Protein AF-A0A831UMR7-F1 (afdb_monomer)

Radius of gyration: 19.13 Å; Cα contacts (8 Å, |Δi|>4): 68; chains: 1; bounding box: 49×46×49 Å

pLDDT: mean 81.13, std 10.61, range [42.59, 93.62]

Secondary structure (DSSP, 8-state):
--HHHHHHHHHHHHHHHHHHHS-HHHHHHHHHHHHHHGGGGHHHHHHHHHHHHHHHHHHHHHHHHTTT--GGGGS-HHHHHHHHHHHHHHHHHHHHHHHHHHHHHHHHHH---TTHHHHHHHHHHHHHHHH-TTHHHHHHHHHHHHHHHHHHHHHHHHHHH---GGG-

Mean predicted aligned error: 8.38 Å

Solvent-accessible surface area (backbone atoms only — not comparable to full-atom values): 9414 Å² total; per-residue (Å²): 136,67,73,66,63,61,51,60,67,59,44,46,65,55,49,45,58,49,46,67,64,66,30,53,21,54,51,50,51,52,52,50,49,37,72,78,49,47,62,78,50,51,66,56,52,55,51,49,50,50,53,48,53,53,53,54,52,52,52,50,52,51,46,63,75,43,72,77,52,66,74,54,78,84,41,62,68,74,60,32,50,53,52,52,50,50,51,49,54,52,52,50,51,53,51,50,40,30,33,51,26,48,12,54,59,49,23,73,75,68,75,48,72,46,77,54,48,39,54,53,53,52,50,52,51,51,51,49,65,75,66,44,91,56,51,67,67,53,48,43,55,50,42,53,51,53,50,51,53,50,52,53,52,53,52,52,49,48,68,72,71,54,82,76,69,94,66,114

Structure (mmCIF, N/CA/C/O backbone):
data_AF-A0A831UMR7-F1
#
_entry.id   AF-A0A831UMR7-F1
#
loop_
_atom_site.group_PDB
_atom_site.id
_atom_site.type_symbol
_atom_site.label_atom_id
_atom_site.label_alt_id
_atom_site.label_comp_id
_atom_site.label_asym_id
_atom_site.label_entity_id
_atom_site.label_seq_id
_atom_site.pdbx_PDB_ins_code
_atom_site.Cartn_x
_atom_site.Cartn_y
_atom_site.Cartn_z
_atom_site.occupancy
_atom_site.B_iso_or_equiv
_atom_site.auth_seq_id
_atom_site.auth_comp_id
_atom_site.auth_asym_id
_atom_site.auth_atom_id
_atom_site.pdbx_PDB_model_num
ATOM 1 N N . MET A 1 1 ? -8.202 -34.031 -15.814 1.00 42.59 1 MET A N 1
ATOM 2 C CA . MET A 1 1 ? -7.574 -33.402 -14.624 1.00 42.59 1 MET A CA 1
ATOM 3 C C . MET A 1 1 ? -7.795 -31.890 -14.685 1.00 42.59 1 MET A C 1
ATOM 5 O O . MET A 1 1 ? -7.944 -31.349 -15.771 1.00 42.59 1 MET A O 1
ATOM 9 N N . SER A 1 2 ? -7.997 -31.256 -13.532 1.00 45.84 2 SER A N 1
ATOM 10 C CA . SER A 1 2 ? -9.002 -30.211 -13.265 1.00 45.84 2 SER A CA 1
ATOM 11 C C . SER A 1 2 ? -8.757 -28.807 -13.856 1.00 45.84 2 SER A C 1
ATOM 13 O O . SER A 1 2 ? -7.795 -28.118 -13.521 1.00 45.84 2 SER A O 1
ATOM 15 N N . ARG A 1 3 ? -9.742 -28.298 -14.620 1.00 46.88 3 ARG A N 1
ATOM 16 C CA . ARG A 1 3 ? -9.846 -26.876 -15.024 1.00 46.88 3 ARG A CA 1
ATOM 17 C C . ARG A 1 3 ? -9.814 -25.909 -13.823 1.00 46.88 3 ARG A C 1
ATOM 19 O O . ARG A 1 3 ? -9.286 -24.808 -13.958 1.00 46.88 3 ARG A O 1
ATOM 26 N N . GLY A 1 4 ? -10.281 -26.327 -12.642 1.00 45.09 4 GLY A N 1
ATOM 27 C CA . GLY A 1 4 ? -10.281 -25.511 -11.416 1.00 45.09 4 GLY A CA 1
ATOM 28 C C . GLY A 1 4 ? -8.886 -25.146 -10.886 1.00 45.09 4 GLY A C 1
ATOM 29 O O . GLY A 1 4 ? -8.683 -24.025 -10.426 1.00 45.09 4 GLY A O 1
ATOM 30 N N . ALA A 1 5 ? -7.890 -26.027 -11.047 1.00 50.62 5 ALA A N 1
ATOM 31 C CA . ALA A 1 5 ? -6.511 -25.738 -10.638 1.00 50.62 5 ALA A CA 1
ATOM 32 C C . ALA A 1 5 ? -5.868 -24.629 -11.494 1.00 50.62 5 ALA A C 1
ATOM 34 O O . ALA A 1 5 ? -4.994 -23.900 -11.025 1.00 50.62 5 ALA A O 1
ATOM 35 N N . SER A 1 6 ? -6.328 -24.463 -12.740 1.00 55.28 6 SER A N 1
ATOM 36 C CA . SER A 1 6 ? -5.824 -23.432 -13.652 1.00 55.28 6 SER A CA 1
ATOM 37 C C . SER A 1 6 ? -6.327 -22.025 -13.317 1.00 55.28 6 SER A C 1
ATOM 39 O O . SER A 1 6 ? -5.615 -21.058 -13.574 1.00 55.28 6 SER A O 1
ATOM 41 N N . ILE A 1 7 ? -7.516 -21.907 -12.714 1.00 60.19 7 ILE A N 1
ATOM 42 C CA . ILE A 1 7 ? -8.115 -20.624 -12.319 1.00 60.19 7 ILE A CA 1
ATOM 43 C C . ILE A 1 7 ? -7.485 -20.142 -11.011 1.00 60.19 7 ILE A C 1
ATOM 45 O O . ILE A 1 7 ? -7.010 -19.013 -10.952 1.00 60.19 7 ILE A O 1
ATOM 49 N N . ALA A 1 8 ? -7.366 -21.018 -10.007 1.00 56.34 8 ALA A N 1
ATOM 50 C CA . ALA A 1 8 ? -6.714 -20.689 -8.735 1.00 56.34 8 ALA A CA 1
ATOM 51 C C . ALA A 1 8 ? -5.274 -20.174 -8.932 1.00 56.34 8 ALA A C 1
ATOM 53 O O . ALA A 1 8 ? -4.877 -19.184 -8.326 1.00 56.34 8 ALA A O 1
ATOM 54 N N . ARG A 1 9 ? -4.518 -20.772 -9.865 1.00 59.06 9 ARG A N 1
ATOM 55 C CA . ARG A 1 9 ? -3.150 -20.339 -10.198 1.00 59.06 9 ARG A CA 1
ATOM 56 C C . ARG A 1 9 ? -3.078 -18.999 -10.944 1.00 59.06 9 ARG A C 1
ATOM 58 O O . ARG A 1 9 ? -2.029 -18.367 -10.947 1.00 59.06 9 ARG A O 1
ATOM 65 N N . ARG A 1 10 ? -4.169 -18.577 -11.594 1.00 64.94 10 ARG A N 1
ATOM 66 C CA . ARG A 1 10 ? -4.293 -17.280 -12.289 1.00 64.94 10 ARG A CA 1
ATOM 67 C C . ARG A 1 10 ? -4.779 -16.164 -11.362 1.00 64.94 10 ARG A C 1
ATOM 69 O O . ARG A 1 10 ? -4.515 -15.003 -11.649 1.00 64.94 10 ARG A O 1
ATOM 76 N N . ILE A 1 11 ? -5.455 -16.508 -10.263 1.00 66.50 11 ILE A N 1
ATOM 77 C CA . ILE A 1 11 ? -5.930 -15.546 -9.257 1.00 66.50 11 ILE A CA 1
ATOM 78 C C . ILE A 1 11 ? -4.771 -15.016 -8.404 1.00 66.50 11 ILE A C 1
ATOM 80 O O . ILE A 1 11 ? -4.793 -13.845 -8.041 1.00 66.50 11 ILE A O 1
ATOM 84 N N . GLY A 1 12 ? -3.743 -15.832 -8.143 1.00 65.19 12 GLY A N 1
ATOM 85 C CA . GLY A 1 12 ? -2.582 -15.475 -7.317 1.00 65.19 12 GLY A CA 1
ATOM 86 C C . GLY A 1 12 ? -1.980 -14.092 -7.602 1.00 65.19 12 GLY A C 1
ATOM 87 O O . GLY A 1 12 ? -1.984 -13.236 -6.716 1.00 65.19 12 GLY A O 1
ATOM 88 N N . PRO A 1 13 ? -1.538 -13.810 -8.843 1.00 68.12 13 PRO A N 1
ATOM 89 C CA . PRO A 1 13 ? -0.996 -12.501 -9.210 1.00 68.12 13 PRO A CA 1
ATOM 90 C C . PRO A 1 13 ? -2.004 -11.360 -9.024 1.00 68.12 13 PRO A C 1
ATOM 92 O O . PRO A 1 13 ? -1.638 -10.298 -8.531 1.00 68.12 13 PRO A O 1
ATOM 95 N N . GLY A 1 14 ? -3.276 -11.592 -9.370 1.00 70.06 14 GLY A N 1
ATOM 96 C CA . GLY A 1 14 ? -4.349 -10.607 -9.220 1.00 70.06 14 GLY A CA 1
ATOM 97 C C . GLY A 1 14 ? -4.621 -10.259 -7.756 1.00 70.06 14 GLY A C 1
ATOM 98 O O . GLY A 1 14 ? -4.797 -9.093 -7.406 1.00 70.06 14 GLY A O 1
ATOM 99 N N . LEU A 1 15 ? -4.581 -11.258 -6.879 1.00 67.06 15 LEU A N 1
ATOM 100 C CA . LEU A 1 15 ? -4.773 -11.056 -5.453 1.00 67.06 15 LEU A CA 1
ATOM 101 C C . LEU A 1 15 ? -3.593 -10.316 -4.814 1.00 67.06 15 LEU A C 1
ATOM 103 O O . LEU A 1 15 ? -3.820 -9.426 -4.004 1.00 67.06 15 LEU A O 1
ATOM 107 N N . ILE A 1 16 ? -2.356 -10.619 -5.224 1.00 68.94 16 ILE A N 1
ATOM 108 C CA . ILE A 1 16 ? -1.167 -9.862 -4.798 1.00 68.94 16 ILE A CA 1
ATOM 109 C C . ILE A 1 16 ? -1.278 -8.394 -5.244 1.00 68.94 16 ILE A C 1
ATOM 111 O O . ILE A 1 16 ? -0.969 -7.481 -4.480 1.00 68.94 16 ILE A O 1
ATOM 115 N N . THR A 1 17 ? -1.756 -8.138 -6.467 1.00 70.31 17 THR A N 1
ATOM 116 C CA . THR A 1 17 ? -1.977 -6.759 -6.933 1.00 70.31 17 THR A CA 1
ATOM 117 C C . THR A 1 17 ? -3.130 -6.059 -6.216 1.00 70.31 17 THR A C 1
ATOM 119 O O . THR A 1 17 ? -3.087 -4.846 -6.049 1.00 70.31 17 THR A O 1
ATOM 122 N N . ALA A 1 18 ? -4.149 -6.787 -5.759 1.00 70.25 18 ALA A N 1
ATOM 123 C CA . ALA A 1 18 ? -5.225 -6.205 -4.963 1.00 70.25 18 ALA A CA 1
ATOM 124 C C . ALA A 1 18 ? -4.754 -5.890 -3.533 1.00 70.25 18 ALA A C 1
ATOM 126 O O . ALA A 1 18 ? -5.020 -4.807 -3.012 1.00 70.25 18 ALA A O 1
ATOM 127 N N . SER A 1 19 ? -4.001 -6.805 -2.916 1.00 68.62 19 SER A N 1
ATOM 128 C CA . SER A 1 19 ? -3.504 -6.655 -1.548 1.00 68.62 19 SER A CA 1
ATOM 129 C C . SER A 1 19 ? -2.497 -5.518 -1.413 1.00 68.62 19 SER A C 1
ATOM 131 O O . SER A 1 19 ? -2.496 -4.836 -0.395 1.00 68.62 19 SER A O 1
ATOM 133 N N . VAL A 1 20 ? -1.656 -5.280 -2.429 1.00 70.38 20 VAL A N 1
ATOM 134 C CA . VAL A 1 20 ? -0.662 -4.197 -2.367 1.00 70.38 20 VAL A CA 1
ATOM 135 C C . VAL A 1 20 ? -1.312 -2.812 -2.347 1.00 70.38 20 VAL A C 1
ATOM 137 O O . VAL A 1 20 ? -0.742 -1.885 -1.783 1.00 70.38 20 VAL A O 1
ATOM 140 N N . VAL A 1 21 ? -2.502 -2.661 -2.934 1.00 70.88 21 VAL A N 1
ATOM 141 C CA . VAL A 1 21 ? -3.193 -1.364 -3.006 1.00 70.88 21 VAL A CA 1
ATOM 142 C C . VAL A 1 21 ? -4.102 -1.122 -1.801 1.00 70.88 21 VAL A C 1
ATOM 144 O O . VAL A 1 21 ? -4.255 0.019 -1.356 1.00 70.88 21 VAL A O 1
ATOM 147 N N . LEU A 1 22 ? -4.627 -2.192 -1.202 1.00 73.75 22 LEU A N 1
ATOM 148 C CA . LEU A 1 22 ? -5.343 -2.161 0.076 1.00 73.75 22 LEU A CA 1
ATOM 149 C C . LEU A 1 22 ? -4.360 -2.104 1.259 1.00 73.75 22 LEU A C 1
ATOM 151 O O . LEU A 1 22 ? -4.381 -2.940 2.159 1.00 73.75 22 LEU A O 1
ATOM 155 N N . GLY A 1 23 ? -3.466 -1.116 1.236 1.00 77.31 23 GLY A N 1
ATOM 156 C CA . GLY A 1 23 ? -2.512 -0.873 2.309 1.00 77.31 23 GLY A CA 1
ATOM 157 C C . GLY A 1 23 ? -3.169 -0.272 3.561 1.00 77.31 23 GLY A C 1
ATOM 158 O O . GLY A 1 23 ? -4.238 0.342 3.477 1.00 77.31 23 GLY A O 1
ATOM 159 N N . PRO A 1 24 ? -2.516 -0.380 4.733 1.00 79.75 24 PRO A N 1
ATOM 160 C CA . PRO A 1 24 ? -3.014 0.196 5.982 1.00 79.75 24 PRO A CA 1
ATOM 161 C C . PRO A 1 24 ? -3.234 1.711 5.886 1.00 79.75 24 PRO A C 1
ATOM 163 O O . PRO A 1 24 ? -4.184 2.221 6.474 1.00 79.75 24 PRO A O 1
ATOM 166 N N . GLY A 1 25 ? -2.419 2.429 5.101 1.00 82.25 25 GLY A N 1
ATOM 167 C CA . GLY A 1 25 ? -2.616 3.861 4.855 1.00 82.25 25 GLY A CA 1
ATOM 168 C C . GLY A 1 25 ? -3.942 4.148 4.145 1.00 82.25 25 GLY A C 1
ATOM 169 O O . GLY A 1 25 ? -4.747 4.940 4.635 1.00 82.25 25 GLY A O 1
ATOM 170 N N . SER A 1 26 ? -4.211 3.440 3.043 1.00 84.81 26 SER A N 1
ATOM 171 C CA . SER A 1 26 ? -5.464 3.551 2.281 1.00 84.81 26 SER A CA 1
ATOM 172 C C . SER A 1 26 ? -6.688 3.264 3.151 1.00 84.81 26 SER A C 1
ATOM 174 O O . SER A 1 26 ? -7.694 3.963 3.059 1.00 84.81 26 SER A O 1
ATOM 176 N N . ILE A 1 27 ? -6.591 2.261 4.026 1.00 85.38 27 ILE A N 1
ATOM 177 C CA . ILE A 1 27 ? -7.673 1.863 4.930 1.00 85.38 27 ILE A CA 1
ATOM 178 C C . ILE A 1 27 ? -7.947 2.937 5.983 1.00 85.38 27 ILE A C 1
ATOM 180 O O . ILE A 1 27 ? -9.108 3.273 6.218 1.00 85.38 27 ILE A O 1
ATOM 184 N N . VAL A 1 28 ? -6.906 3.500 6.601 1.00 84.38 28 VAL A N 1
ATOM 185 C CA . VAL A 1 28 ? -7.057 4.590 7.576 1.00 84.38 28 VAL A CA 1
ATOM 186 C C . VAL A 1 28 ? -7.683 5.817 6.915 1.00 84.38 28 VAL A C 1
ATOM 188 O O . VAL A 1 28 ? -8.636 6.379 7.453 1.00 84.38 28 VAL A O 1
ATOM 191 N N . SER A 1 29 ? -7.216 6.201 5.724 1.00 84.38 29 SER A N 1
ATOM 192 C CA . SER A 1 29 ? -7.792 7.318 4.968 1.00 84.38 29 SER A CA 1
ATOM 193 C C . SER A 1 29 ? -9.251 7.070 4.582 1.00 84.38 29 SER A C 1
ATOM 195 O O . SER A 1 29 ? -10.083 7.951 4.780 1.00 84.38 29 SER A O 1
ATOM 197 N N . ALA A 1 30 ? -9.583 5.873 4.088 1.00 86.25 30 ALA A N 1
ATOM 198 C CA . ALA A 1 30 ? -10.953 5.492 3.745 1.00 86.25 30 ALA A CA 1
ATOM 199 C C . ALA A 1 30 ? -11.878 5.501 4.971 1.00 86.25 30 ALA A C 1
ATOM 201 O O . ALA A 1 30 ? -12.992 6.015 4.905 1.00 86.25 30 ALA A O 1
ATOM 202 N N . SER A 1 31 ? -11.397 4.979 6.102 1.00 86.12 31 SER A N 1
ATOM 203 C CA . SER A 1 31 ? -12.151 4.929 7.359 1.00 86.12 31 SER A CA 1
ATOM 204 C C . SER A 1 31 ? -12.402 6.331 7.907 1.00 86.12 31 SER A C 1
ATOM 206 O O . SER A 1 31 ? -13.515 6.642 8.321 1.00 86.12 31 SER A O 1
ATOM 208 N N . ARG A 1 32 ? -11.394 7.209 7.849 1.00 86.25 32 ARG A N 1
ATOM 209 C CA . ARG A 1 32 ? -11.523 8.613 8.247 1.00 86.25 32 ARG A CA 1
ATOM 210 C C . ARG A 1 32 ? -12.489 9.375 7.342 1.00 86.25 32 ARG A C 1
ATOM 212 O O . ARG A 1 32 ? -13.355 10.082 7.843 1.00 86.25 32 ARG A O 1
ATOM 219 N N . ALA A 1 33 ? -12.388 9.182 6.028 1.00 87.19 33 ALA A N 1
ATOM 220 C CA . ALA A 1 33 ? -13.307 9.786 5.070 1.00 87.19 33 ALA A CA 1
ATOM 221 C C . ALA A 1 33 ? -14.757 9.325 5.297 1.00 87.19 33 ALA A C 1
ATOM 223 O O . ALA A 1 33 ? -15.669 10.141 5.220 1.00 87.19 33 ALA A O 1
ATOM 224 N N . GLY A 1 34 ? -14.981 8.048 5.626 1.00 85.81 34 GLY A N 1
ATOM 225 C CA . GLY A 1 34 ? -16.304 7.536 5.997 1.00 85.81 34 GLY A CA 1
ATOM 226 C C . GLY A 1 34 ? -16.812 8.082 7.336 1.00 85.81 34 GLY A C 1
ATOM 227 O O . GLY A 1 34 ? -17.991 8.401 7.453 1.00 85.81 34 GLY A O 1
ATOM 228 N N . ALA A 1 35 ? -15.933 8.249 8.327 1.00 85.69 35 ALA A N 1
ATOM 229 C CA . ALA A 1 35 ? -16.292 8.826 9.622 1.00 85.69 35 ALA A CA 1
ATOM 230 C C . ALA A 1 35 ? -16.675 10.315 9.519 1.00 85.69 35 ALA A C 1
ATOM 232 O O . ALA A 1 35 ? -17.622 10.750 10.166 1.00 85.69 35 ALA A O 1
ATOM 233 N N . GLU A 1 36 ? -15.965 11.088 8.693 1.00 86.94 36 GLU A N 1
ATOM 234 C CA . GLU A 1 36 ? -16.222 12.522 8.490 1.00 86.94 36 GLU A CA 1
ATOM 235 C C . GLU A 1 36 ? -17.349 12.780 7.470 1.00 86.94 36 GLU A C 1
ATOM 237 O O . GLU A 1 36 ? -18.137 13.711 7.622 1.00 86.94 36 GLU A O 1
ATOM 242 N N . GLY A 1 37 ? -17.423 11.972 6.409 1.00 80.88 37 GLY A N 1
ATOM 243 C CA . GLY A 1 37 ? -18.316 12.168 5.262 1.00 80.88 37 GLY A CA 1
ATOM 244 C C . GLY A 1 37 ? -19.561 11.277 5.232 1.00 80.88 37 GLY A C 1
ATOM 245 O O . GLY A 1 37 ? -20.372 11.418 4.311 1.00 80.88 37 GLY A O 1
ATOM 246 N N . GLY A 1 38 ? -19.718 10.361 6.192 1.00 82.25 38 GLY A N 1
ATOM 247 C CA . GLY A 1 38 ? -20.799 9.376 6.216 1.00 82.25 38 GLY A CA 1
ATOM 248 C C . GLY A 1 38 ? -20.879 8.561 4.919 1.00 82.25 38 GLY A C 1
ATOM 249 O O . GLY A 1 38 ? -19.869 8.244 4.289 1.00 82.25 38 GLY A O 1
ATOM 250 N N . TYR A 1 39 ? -22.100 8.266 4.465 1.00 84.25 39 TYR A N 1
ATOM 251 C CA . TYR A 1 39 ? -22.338 7.499 3.234 1.00 84.25 39 TYR A CA 1
ATOM 252 C C . TYR A 1 39 ? -22.159 8.304 1.937 1.00 84.25 39 TYR A C 1
ATOM 254 O O . TYR A 1 39 ? -22.127 7.732 0.846 1.00 84.25 39 TYR A O 1
ATOM 262 N N . ARG A 1 40 ? -21.968 9.626 2.022 1.00 84.69 40 ARG A N 1
ATOM 263 C CA . ARG A 1 40 ? -21.904 10.520 0.852 1.00 84.69 40 ARG A CA 1
ATOM 264 C C . ARG A 1 40 ? -20.726 10.221 -0.079 1.00 84.69 40 ARG A C 1
ATOM 266 O O . ARG A 1 40 ? -20.765 10.578 -1.253 1.00 84.69 40 ARG A O 1
ATOM 273 N N . LEU A 1 41 ? -19.678 9.576 0.436 1.00 86.38 41 LEU A N 1
ATOM 274 C CA . LEU A 1 41 ? -18.468 9.226 -0.314 1.00 86.38 41 LEU A CA 1
ATOM 275 C C . LEU A 1 41 ? -18.475 7.786 -0.854 1.00 86.38 41 LEU A C 1
ATOM 277 O O . LEU A 1 41 ? -17.516 7.386 -1.513 1.00 86.38 41 LEU A O 1
ATOM 281 N N . LEU A 1 42 ? -19.541 7.005 -0.628 1.00 85.94 42 LEU A N 1
ATOM 282 C CA . LEU A 1 42 ? -19.611 5.619 -1.105 1.00 85.94 42 LEU A CA 1
ATOM 283 C C . LEU A 1 42 ? -19.480 5.520 -2.629 1.00 85.94 42 LEU A C 1
ATOM 285 O O . LEU A 1 42 ? -18.732 4.679 -3.128 1.00 85.94 42 LEU A O 1
ATOM 289 N N . TRP A 1 43 ? -20.150 6.404 -3.374 1.00 88.00 43 TRP A N 1
ATOM 290 C CA . TRP A 1 43 ? -20.064 6.416 -4.838 1.00 88.00 43 TRP A CA 1
ATOM 291 C C . TRP A 1 43 ? -18.630 6.675 -5.324 1.00 88.00 43 TRP A C 1
ATOM 293 O O . TRP A 1 43 ? -18.192 6.075 -6.306 1.00 88.00 43 TRP A O 1
ATOM 303 N N . LEU A 1 44 ? -17.873 7.514 -4.606 1.00 88.31 44 LEU A N 1
ATOM 304 C CA . LEU A 1 44 ? -16.484 7.823 -4.930 1.00 88.31 44 LEU A CA 1
ATOM 305 C C . LEU A 1 44 ? -15.585 6.601 -4.711 1.00 88.31 44 LEU A C 1
ATOM 307 O O . LEU A 1 44 ? -14.683 6.362 -5.510 1.00 88.31 44 LEU A O 1
ATOM 311 N N . MET A 1 45 ? -15.861 5.793 -3.682 1.00 86.25 45 MET A N 1
ATOM 312 C CA . MET A 1 45 ? -15.146 4.537 -3.436 1.00 86.25 45 MET A CA 1
ATOM 313 C C . MET A 1 45 ? -15.381 3.524 -4.564 1.00 86.25 45 MET A C 1
ATOM 315 O O . MET A 1 45 ? -14.432 2.909 -5.052 1.00 86.25 45 MET A O 1
ATOM 319 N N . VAL A 1 46 ? -16.630 3.387 -5.024 1.00 88.69 46 VAL A N 1
ATOM 320 C CA . VAL A 1 46 ? -16.973 2.511 -6.159 1.00 88.69 46 VAL A CA 1
ATOM 321 C C . VAL A 1 46 ? -16.286 2.991 -7.437 1.00 88.69 46 VAL A C 1
ATOM 323 O O . VAL A 1 46 ? -15.689 2.193 -8.161 1.00 88.69 46 VAL A O 1
ATOM 326 N N . PHE A 1 47 ? -16.310 4.299 -7.696 1.00 91.00 47 PHE A N 1
ATOM 327 C CA . PHE A 1 47 ? -15.646 4.885 -8.856 1.00 91.00 47 PHE A CA 1
ATOM 328 C C . PHE A 1 47 ? -14.120 4.707 -8.808 1.00 91.00 47 PHE A C 1
ATOM 330 O O . PHE A 1 47 ? -13.511 4.317 -9.804 1.00 91.00 47 PHE A O 1
ATOM 337 N N . ALA A 1 48 ? -13.496 4.908 -7.644 1.00 88.69 48 ALA A N 1
ATOM 338 C CA . ALA A 1 48 ? -12.068 4.677 -7.446 1.00 88.69 48 ALA A CA 1
ATOM 339 C C . A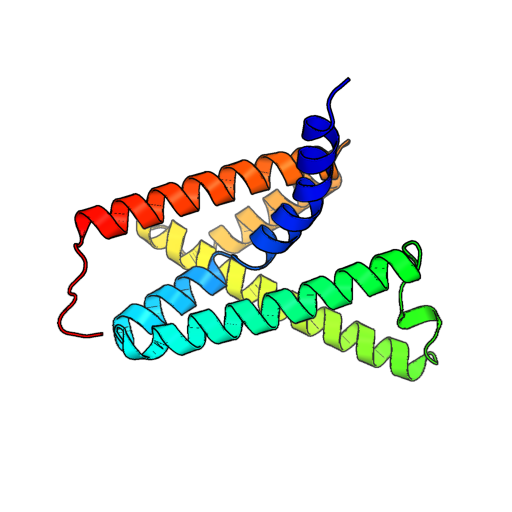LA A 1 48 ? -11.688 3.204 -7.669 1.00 88.69 48 ALA A C 1
ATOM 341 O O . ALA A 1 48 ? -10.703 2.922 -8.354 1.00 88.69 48 ALA A O 1
ATOM 342 N N . ALA A 1 49 ? -12.492 2.263 -7.163 1.00 86.94 49 ALA A N 1
ATOM 343 C CA . ALA A 1 49 ? -12.293 0.834 -7.389 1.00 86.94 49 ALA A CA 1
ATOM 344 C C . ALA A 1 49 ? -12.400 0.467 -8.879 1.00 86.94 49 ALA A C 1
ATOM 346 O O . ALA A 1 49 ? -11.596 -0.319 -9.384 1.00 86.94 49 ALA A O 1
ATOM 347 N N . PHE A 1 50 ? -13.346 1.072 -9.604 1.00 90.38 50 PHE A N 1
ATOM 348 C CA . PHE A 1 50 ? -13.472 0.891 -11.049 1.00 90.38 50 PHE A CA 1
ATOM 349 C C . PHE A 1 50 ? -12.236 1.400 -11.800 1.00 90.38 50 PHE A C 1
ATOM 351 O O . PHE A 1 50 ? -11.647 0.656 -12.587 1.00 90.38 50 PHE A O 1
ATOM 358 N N . LEU A 1 51 ? -11.801 2.637 -11.531 1.00 90.88 51 LEU A N 1
ATOM 359 C CA . LEU A 1 51 ? -10.599 3.200 -12.152 1.00 90.88 51 LEU A CA 1
ATOM 360 C C . LEU A 1 51 ? -9.377 2.324 -11.878 1.00 90.88 51 LEU A C 1
ATOM 362 O O . LEU A 1 51 ? -8.622 2.001 -12.794 1.00 90.88 51 LEU A O 1
ATOM 366 N N . MET A 1 52 ? -9.215 1.885 -10.633 1.00 88.25 52 MET A N 1
ATOM 367 C CA . MET A 1 52 ? -8.131 0.997 -10.244 1.00 88.25 52 MET A CA 1
ATOM 368 C C . MET A 1 52 ? -8.165 -0.318 -11.032 1.00 88.25 52 MET A C 1
ATOM 370 O O . MET A 1 52 ? -7.141 -0.718 -11.581 1.00 88.25 52 MET A O 1
ATOM 374 N N . ALA A 1 53 ? -9.330 -0.959 -11.165 1.00 87.12 53 ALA A N 1
ATOM 375 C CA . ALA A 1 53 ? -9.470 -2.183 -11.950 1.00 87.12 53 ALA A CA 1
ATOM 376 C C . ALA A 1 53 ? -9.050 -1.979 -13.417 1.00 87.12 53 ALA A C 1
ATOM 378 O O . ALA A 1 53 ? -8.331 -2.812 -13.980 1.00 87.12 53 ALA A O 1
ATOM 379 N N . VAL A 1 54 ? -9.429 -0.848 -14.024 1.00 90.19 54 VAL A N 1
ATOM 380 C CA . VAL A 1 54 ? -9.021 -0.492 -15.390 1.00 90.19 54 VAL A CA 1
ATOM 381 C C . VAL A 1 54 ? -7.501 -0.332 -15.476 1.00 90.19 54 VAL A C 1
ATOM 383 O O . VAL A 1 54 ? -6.871 -1.029 -16.275 1.00 90.19 54 VAL A O 1
ATOM 386 N N . TYR A 1 55 ? -6.890 0.495 -14.623 1.00 88.56 55 TYR A N 1
ATOM 387 C CA . TYR A 1 55 ? -5.442 0.735 -14.637 1.00 88.56 55 TYR A CA 1
ATOM 388 C C . TYR A 1 55 ? -4.626 -0.535 -14.370 1.00 88.56 55 TYR A C 1
ATOM 390 O O . TYR A 1 55 ? -3.670 -0.814 -15.097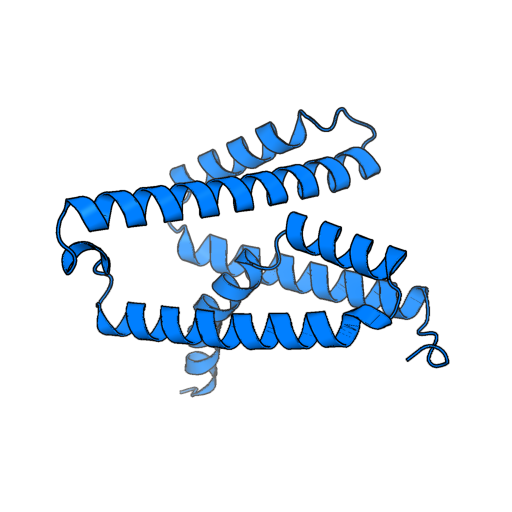 1.00 88.56 55 TYR A O 1
ATOM 398 N N . THR A 1 56 ? -5.015 -1.349 -13.386 1.00 87.69 56 THR A N 1
ATOM 399 C CA . THR A 1 56 ? -4.343 -2.622 -13.096 1.00 87.69 56 THR A CA 1
ATOM 400 C C . THR A 1 56 ? -4.470 -3.591 -14.271 1.00 87.69 56 THR A C 1
ATOM 402 O O . THR A 1 56 ? -3.491 -4.249 -14.627 1.00 87.69 56 THR A O 1
ATOM 405 N N . SER A 1 57 ? -5.630 -3.643 -14.938 1.00 85.88 57 SER A N 1
ATOM 406 C CA . SER A 1 57 ? -5.811 -4.489 -16.124 1.00 85.88 57 SER A CA 1
ATOM 407 C C . SER A 1 57 ? -4.927 -4.051 -17.299 1.00 85.88 57 SER A C 1
ATOM 409 O O . SER A 1 57 ? -4.340 -4.895 -17.978 1.00 85.88 57 SER A O 1
ATOM 411 N N . MET A 1 58 ? -4.770 -2.741 -17.513 1.00 88.06 58 MET A N 1
ATOM 412 C CA . MET A 1 58 ? -3.880 -2.189 -18.535 1.00 88.06 58 MET A CA 1
ATOM 413 C C . MET A 1 58 ? -2.415 -2.490 -18.211 1.00 88.06 58 MET A C 1
ATOM 415 O O . MET A 1 58 ? -1.681 -2.948 -19.086 1.00 88.06 58 MET A O 1
ATOM 419 N N . GLY A 1 59 ? -2.007 -2.307 -16.952 1.00 85.38 59 GLY A N 1
ATOM 420 C CA . GLY A 1 59 ? -0.663 -2.642 -16.480 1.00 85.38 59 GLY A CA 1
ATOM 421 C C . GLY A 1 59 ? -0.335 -4.126 -16.656 1.00 85.38 59 GLY A C 1
ATOM 422 O O . GLY A 1 59 ? 0.741 -4.464 -17.145 1.00 85.38 59 GLY A O 1
ATOM 423 N N . ALA A 1 60 ? -1.286 -5.014 -16.353 1.00 83.62 60 ALA A N 1
ATOM 424 C CA . ALA A 1 60 ? -1.133 -6.450 -16.571 1.00 83.62 60 ALA A CA 1
ATOM 425 C C . ALA A 1 60 ? -0.967 -6.794 -18.062 1.00 83.62 60 ALA A C 1
ATOM 427 O O . ALA A 1 60 ? -0.054 -7.538 -18.421 1.00 83.62 60 ALA A O 1
ATOM 428 N N . ARG A 1 61 ? -1.793 -6.213 -18.948 1.00 85.00 61 ARG A N 1
ATOM 429 C CA . ARG A 1 61 ? -1.669 -6.396 -20.408 1.00 85.00 61 ARG A CA 1
ATOM 430 C C . ARG A 1 61 ? -0.314 -5.920 -20.927 1.00 85.00 61 ARG A C 1
ATOM 432 O O . ARG A 1 61 ? 0.314 -6.628 -21.710 1.00 85.00 61 ARG A O 1
ATOM 439 N N . LEU A 1 62 ? 0.146 -4.759 -20.463 1.00 84.88 62 LEU A N 1
ATOM 440 C CA . LEU A 1 62 ? 1.448 -4.203 -20.824 1.00 84.88 62 LEU A CA 1
ATOM 441 C C . LEU A 1 62 ? 2.597 -5.109 -20.351 1.00 84.88 62 LEU A C 1
ATOM 443 O O . LEU A 1 62 ? 3.510 -5.393 -21.122 1.00 84.88 62 LEU A O 1
ATOM 447 N N . GLY A 1 63 ? 2.523 -5.620 -19.118 1.00 83.25 63 GLY A N 1
ATOM 448 C CA . GLY A 1 63 ? 3.506 -6.558 -18.571 1.00 83.25 63 GLY A CA 1
ATOM 449 C C . GLY A 1 63 ? 3.589 -7.871 -19.356 1.00 83.25 63 GLY A C 1
ATOM 450 O O . GLY A 1 63 ? 4.689 -8.362 -19.611 1.00 83.25 63 GLY A O 1
ATOM 451 N N . CYS A 1 64 ? 2.444 -8.405 -19.797 1.00 83.06 64 CYS A N 1
ATOM 452 C CA . CYS A 1 64 ? 2.393 -9.578 -20.672 1.00 83.06 64 CYS A CA 1
ATOM 453 C C . CYS A 1 64 ? 2.966 -9.289 -22.067 1.00 83.06 64 CYS A C 1
ATOM 455 O O . CYS A 1 64 ? 3.725 -10.101 -22.584 1.00 83.06 64 CYS A O 1
ATOM 457 N N . ALA A 1 65 ? 2.639 -8.140 -22.666 1.00 84.88 65 ALA A N 1
ATOM 458 C CA . ALA A 1 65 ? 3.120 -7.770 -23.998 1.00 84.88 65 ALA A CA 1
ATOM 459 C C . ALA A 1 65 ? 4.642 -7.546 -24.039 1.00 84.88 65 ALA A C 1
ATOM 461 O O . ALA A 1 65 ? 5.292 -7.863 -25.031 1.00 84.88 65 ALA A O 1
ATOM 462 N N . LEU A 1 66 ? 5.219 -7.026 -22.951 1.00 82.12 66 LEU A N 1
ATOM 463 C CA . LEU A 1 66 ? 6.646 -6.722 -22.856 1.00 82.12 66 LEU A CA 1
ATOM 464 C C . LEU A 1 66 ? 7.508 -7.897 -22.365 1.00 82.12 66 LEU A C 1
ATOM 466 O O . LEU A 1 66 ? 8.718 -7.730 -22.243 1.00 82.12 66 LEU A O 1
ATOM 470 N N . ASN A 1 67 ? 6.933 -9.071 -22.069 1.00 78.38 67 ASN A N 1
ATOM 471 C CA . ASN A 1 67 ? 7.660 -10.260 -21.587 1.00 78.38 67 ASN A CA 1
ATOM 472 C C . ASN A 1 67 ? 8.636 -9.974 -20.421 1.00 78.38 67 ASN A C 1
ATOM 474 O O . ASN A 1 67 ? 9.747 -10.500 -20.376 1.00 78.38 67 ASN A O 1
ATOM 478 N N . GLY A 1 68 ? 8.243 -9.106 -19.481 1.00 68.62 68 GLY A N 1
ATOM 479 C CA . GLY A 1 68 ? 9.077 -8.732 -18.327 1.00 68.62 68 GLY A CA 1
ATOM 480 C C . GLY A 1 68 ? 10.156 -7.680 -18.613 1.00 68.62 68 GLY A C 1
ATOM 481 O O . GLY A 1 68 ? 10.936 -7.339 -17.725 1.00 68.62 68 GLY A O 1
ATOM 482 N N . VAL A 1 69 ? 10.197 -7.125 -19.825 1.00 73.50 69 VAL A N 1
ATOM 483 C CA . VAL A 1 69 ? 11.058 -5.993 -20.165 1.00 73.50 69 VAL A CA 1
ATOM 484 C C . VAL A 1 69 ? 10.406 -4.693 -19.691 1.00 73.50 69 VAL A C 1
ATOM 486 O O . VAL A 1 69 ? 9.220 -4.458 -19.905 1.00 73.50 69 VAL A O 1
ATOM 489 N N . THR A 1 70 ? 11.178 -3.818 -19.044 1.00 78.38 70 THR A N 1
ATOM 490 C CA . THR A 1 70 ? 10.653 -2.516 -18.613 1.00 78.38 70 THR A CA 1
ATOM 491 C C . THR A 1 70 ? 10.212 -1.664 -19.817 1.00 78.38 70 THR A C 1
ATOM 493 O O . THR A 1 70 ? 10.970 -1.561 -20.791 1.00 78.38 70 THR A O 1
ATOM 496 N N . PRO A 1 71 ? 9.039 -0.994 -19.760 1.00 77.44 71 PRO A N 1
ATOM 497 C CA . PRO A 1 71 ? 8.594 -0.068 -20.805 1.00 77.44 71 PRO A CA 1
ATOM 498 C C . PRO A 1 71 ? 9.637 1.016 -21.117 1.00 77.44 71 PRO A C 1
ATOM 500 O O . PRO A 1 71 ? 9.763 1.453 -22.258 1.00 77.44 71 PRO A O 1
ATOM 503 N N . LEU A 1 72 ? 10.448 1.380 -20.116 1.00 80.25 72 LEU A N 1
ATOM 504 C CA . LEU A 1 72 ? 11.504 2.394 -20.190 1.00 80.25 72 LEU A CA 1
ATOM 505 C C . LEU A 1 72 ? 12.563 2.113 -21.267 1.00 80.25 72 LEU A C 1
ATOM 507 O O . LEU A 1 72 ? 13.234 3.042 -21.703 1.00 80.25 72 LEU A O 1
ATOM 511 N N . ARG A 1 73 ? 12.719 0.862 -21.726 1.00 78.81 73 ARG A N 1
ATOM 512 C CA . ARG A 1 73 ? 13.659 0.528 -22.811 1.00 78.81 73 ARG A CA 1
ATOM 513 C C . ARG A 1 73 ? 13.255 1.077 -24.179 1.00 78.81 73 ARG A C 1
ATOM 515 O O . ARG A 1 73 ? 14.119 1.208 -25.037 1.00 78.81 73 ARG A O 1
ATOM 522 N N . HIS A 1 74 ? 11.979 1.393 -24.376 1.00 81.94 74 HIS A N 1
ATOM 523 C CA . HIS A 1 74 ? 11.452 1.915 -25.641 1.00 81.94 74 HIS A CA 1
ATOM 524 C C . HIS A 1 74 ? 11.388 3.449 -25.656 1.00 81.94 74 HIS A C 1
ATOM 526 O O . HIS A 1 74 ? 10.889 4.043 -26.606 1.00 81.94 74 HIS A O 1
ATOM 532 N N . VAL A 1 75 ? 11.876 4.096 -24.594 1.00 84.31 75 VAL A N 1
ATOM 533 C CA . VAL A 1 75 ? 11.796 5.540 -24.378 1.00 84.31 75 VAL A CA 1
ATOM 534 C C . VAL A 1 75 ? 13.217 6.117 -24.389 1.00 84.31 75 VAL A C 1
ATOM 536 O O . VAL A 1 75 ? 14.133 5.496 -23.844 1.00 84.31 75 VAL A O 1
ATOM 539 N N . PRO A 1 76 ? 13.451 7.298 -24.989 1.00 87.81 76 PRO A N 1
ATOM 540 C CA . PRO A 1 76 ? 14.762 7.937 -24.949 1.00 87.81 76 PRO A CA 1
ATOM 541 C C . PRO A 1 76 ? 15.214 8.195 -23.502 1.00 87.81 76 PRO A C 1
ATOM 543 O O . PRO A 1 76 ? 14.419 8.557 -22.632 1.00 87.81 76 PRO A O 1
ATOM 546 N N . ARG A 1 77 ? 16.521 8.040 -23.252 1.00 86.06 77 ARG A N 1
ATOM 547 C CA . ARG A 1 77 ? 17.144 8.117 -21.915 1.00 86.06 77 ARG A CA 1
ATOM 548 C C . ARG A 1 77 ? 16.684 9.280 -21.019 1.00 86.06 77 ARG A C 1
ATOM 550 O O . ARG A 1 77 ? 16.379 8.992 -19.863 1.00 86.06 77 ARG A O 1
ATOM 557 N N . PRO A 1 78 ? 16.597 10.546 -21.476 1.00 88.06 78 PRO A N 1
ATOM 558 C CA . PRO A 1 78 ? 16.161 11.638 -20.601 1.00 88.06 78 PRO A CA 1
ATOM 559 C C . PRO A 1 78 ? 14.723 11.451 -20.099 1.00 88.06 78 PRO A C 1
ATOM 561 O O . PRO A 1 78 ? 14.458 11.610 -18.910 1.00 88.06 78 PRO A O 1
ATOM 564 N N . LEU A 1 79 ? 13.807 11.024 -20.972 1.00 88.69 79 LEU A N 1
ATOM 565 C CA . LEU A 1 79 ? 12.423 10.721 -20.600 1.00 88.69 79 LEU A CA 1
ATOM 566 C C . LEU A 1 79 ? 12.345 9.495 -19.679 1.00 88.69 79 LEU A C 1
ATOM 568 O O . LEU A 1 79 ? 11.572 9.492 -18.725 1.00 88.69 79 LEU A O 1
ATOM 572 N N . GLY A 1 80 ? 13.189 8.485 -19.906 1.00 87.88 80 GLY A N 1
ATOM 573 C CA . GLY A 1 80 ? 13.275 7.318 -19.029 1.00 87.88 80 GLY A CA 1
ATOM 574 C C . GLY A 1 80 ? 13.684 7.666 -17.591 1.00 87.88 80 GLY A C 1
ATOM 575 O O . GLY A 1 80 ? 13.127 7.114 -16.644 1.00 87.88 80 GLY A O 1
ATOM 576 N N . ILE A 1 81 ? 14.606 8.619 -17.413 1.00 88.56 81 ILE A N 1
ATOM 577 C CA . ILE A 1 81 ? 15.016 9.107 -16.087 1.00 88.56 81 ILE A CA 1
ATOM 578 C C . ILE A 1 81 ? 13.854 9.822 -15.391 1.00 88.56 81 ILE A C 1
ATOM 580 O O . ILE A 1 81 ? 13.577 9.533 -14.229 1.00 88.56 81 ILE A O 1
ATOM 584 N N . VAL A 1 82 ? 13.144 10.707 -16.097 1.00 91.75 82 VAL A N 1
ATOM 585 C CA . VAL A 1 82 ? 11.986 11.431 -15.542 1.00 91.75 82 VAL A CA 1
ATOM 586 C C . VAL A 1 82 ? 10.899 10.457 -15.088 1.00 91.75 82 VAL A C 1
ATOM 588 O O . VAL A 1 82 ? 10.409 10.552 -13.963 1.00 91.75 82 VAL A O 1
ATOM 591 N N . VAL A 1 83 ? 10.563 9.474 -15.927 1.00 89.94 83 VAL A N 1
ATOM 592 C CA . VAL A 1 83 ? 9.572 8.448 -15.582 1.00 89.94 83 VAL A CA 1
ATOM 593 C C . VAL A 1 83 ? 10.055 7.604 -14.398 1.00 89.94 83 VAL A C 1
ATOM 595 O O . VAL A 1 83 ? 9.287 7.380 -13.465 1.00 89.94 83 VAL A O 1
ATOM 598 N N . GLY A 1 84 ? 11.325 7.194 -14.373 1.00 89.06 84 GLY A N 1
ATOM 599 C CA . GLY A 1 84 ? 11.900 6.449 -13.249 1.00 89.06 84 GLY A CA 1
ATOM 600 C C . GLY A 1 84 ? 11.844 7.217 -11.925 1.00 89.06 84 GLY A C 1
ATOM 601 O O . GLY A 1 84 ? 11.413 6.664 -10.914 1.00 89.06 84 GLY A O 1
ATOM 602 N N . LEU A 1 85 ? 12.204 8.504 -11.937 1.00 91.88 85 LEU A N 1
ATOM 603 C CA . LEU A 1 85 ? 12.112 9.375 -10.764 1.00 91.88 85 LEU A CA 1
ATOM 604 C C . LEU A 1 85 ? 10.663 9.557 -10.310 1.00 91.88 85 LEU A C 1
ATOM 606 O O . LEU A 1 85 ? 10.383 9.435 -9.121 1.00 91.88 85 LEU A O 1
ATOM 610 N N . SER A 1 86 ? 9.728 9.780 -11.238 1.00 91.69 86 SER A N 1
ATOM 611 C CA . SER A 1 86 ? 8.307 9.887 -10.891 1.00 91.69 86 SER A CA 1
ATOM 612 C C . SER A 1 86 ? 7.785 8.612 -10.222 1.00 91.69 86 SER A C 1
ATOM 614 O O . SER A 1 86 ? 7.150 8.689 -9.173 1.00 91.69 86 SER A O 1
ATOM 616 N N . ALA A 1 87 ? 8.131 7.436 -10.754 1.00 90.12 87 ALA A N 1
ATOM 617 C CA . ALA A 1 87 ? 7.746 6.155 -10.173 1.00 90.12 87 ALA A CA 1
ATOM 618 C C . ALA A 1 87 ? 8.356 5.966 -8.777 1.00 90.12 87 ALA A C 1
ATOM 620 O O . ALA A 1 87 ? 7.671 5.510 -7.863 1.00 90.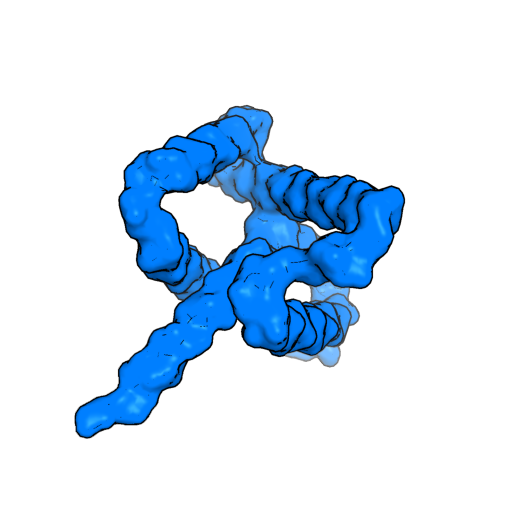12 87 ALA A O 1
ATOM 621 N N . PHE A 1 88 ? 9.615 6.369 -8.588 1.00 91.94 88 PHE A N 1
ATOM 622 C CA . PHE A 1 88 ? 10.266 6.345 -7.283 1.00 91.94 88 PHE A CA 1
ATOM 623 C C . PHE A 1 88 ? 9.536 7.225 -6.262 1.00 91.94 88 PHE A C 1
ATOM 625 O O . PHE A 1 88 ? 9.215 6.746 -5.177 1.00 91.94 88 PHE A O 1
ATOM 632 N N . PHE A 1 89 ? 9.217 8.476 -6.607 1.00 93.62 89 PHE A N 1
ATOM 633 C CA . PHE A 1 89 ? 8.500 9.382 -5.705 1.00 93.62 89 PHE A CA 1
ATOM 634 C C . PHE A 1 89 ? 7.084 8.897 -5.384 1.00 93.62 89 PHE A C 1
ATOM 636 O O . PHE A 1 89 ? 6.660 8.987 -4.233 1.00 93.62 89 PHE A O 1
ATOM 643 N N . VAL A 1 90 ? 6.373 8.327 -6.360 1.00 91.38 90 VAL A N 1
ATOM 644 C CA . VAL A 1 90 ? 5.050 7.722 -6.136 1.00 91.38 90 VAL A CA 1
ATOM 645 C C . VAL A 1 90 ? 5.151 6.546 -5.163 1.00 91.38 90 VAL A C 1
ATOM 647 O O . VAL A 1 90 ? 4.410 6.499 -4.182 1.00 91.38 90 VAL A O 1
ATOM 650 N N . CYS A 1 91 ? 6.097 5.628 -5.379 1.00 89.69 91 CYS A N 1
ATOM 651 C CA . CYS A 1 91 ? 6.318 4.496 -4.479 1.00 89.69 91 CYS A CA 1
ATOM 652 C C . CYS A 1 91 ? 6.743 4.947 -3.075 1.00 89.69 91 CYS A C 1
ATOM 654 O O . CYS A 1 91 ? 6.248 4.409 -2.086 1.00 89.69 91 CYS A O 1
ATOM 656 N N . ALA A 1 92 ? 7.618 5.949 -2.973 1.00 91.25 92 ALA A N 1
ATOM 657 C CA . ALA A 1 92 ? 8.055 6.505 -1.698 1.00 91.25 92 ALA A CA 1
ATOM 658 C C . ALA A 1 92 ? 6.887 7.143 -0.929 1.00 91.25 92 ALA A C 1
ATOM 660 O O . ALA A 1 92 ? 6.715 6.867 0.257 1.00 91.25 92 ALA A O 1
ATOM 661 N N . GLY A 1 93 ? 6.043 7.930 -1.605 1.00 90.75 93 GLY A N 1
ATOM 662 C CA . GLY A 1 93 ? 4.840 8.517 -1.012 1.00 90.75 93 GLY A CA 1
ATOM 663 C C . GLY A 1 93 ? 3.828 7.461 -0.563 1.00 90.75 93 GLY A C 1
ATOM 664 O O . GLY A 1 93 ? 3.306 7.535 0.549 1.00 90.75 93 GLY A O 1
ATOM 665 N N . PHE A 1 94 ? 3.603 6.429 -1.381 1.00 87.06 94 PHE A N 1
ATOM 666 C CA . PHE A 1 94 ? 2.723 5.313 -1.028 1.00 87.06 94 PHE A CA 1
ATOM 667 C C . PHE A 1 94 ? 3.237 4.545 0.200 1.00 87.06 94 PHE A C 1
ATOM 669 O O . PHE A 1 94 ? 2.485 4.281 1.140 1.00 87.06 94 PHE A O 1
ATOM 676 N N . GLN A 1 95 ? 4.537 4.241 0.237 1.00 88.06 95 GLN A N 1
ATOM 677 C CA . GLN A 1 95 ? 5.158 3.564 1.372 1.00 88.06 95 GLN A CA 1
ATOM 678 C C . GLN A 1 95 ? 5.121 4.423 2.641 1.00 88.06 95 GLN A C 1
ATOM 680 O O . GLN A 1 95 ? 4.872 3.901 3.728 1.00 88.06 95 GLN A O 1
ATOM 685 N N . PHE A 1 96 ? 5.316 5.737 2.515 1.00 89.25 96 PHE A N 1
ATOM 686 C CA . PHE A 1 96 ? 5.183 6.673 3.627 1.00 89.25 96 PHE A CA 1
ATOM 687 C C . PHE A 1 96 ? 3.767 6.649 4.220 1.00 89.25 96 PHE A C 1
ATOM 689 O O . PHE A 1 96 ? 3.612 6.520 5.435 1.00 89.25 96 PHE A O 1
ATOM 696 N N . GLY A 1 97 ? 2.733 6.670 3.371 1.00 88.50 97 GLY A N 1
ATOM 697 C CA . GLY A 1 97 ? 1.338 6.536 3.803 1.00 88.50 97 GLY A CA 1
ATOM 698 C C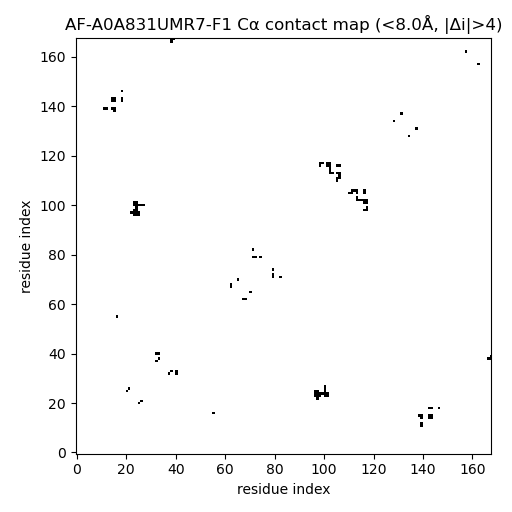 . GLY A 1 97 ? 1.062 5.220 4.537 1.00 88.50 97 GLY A C 1
ATOM 699 O O . GLY A 1 97 ? 0.418 5.214 5.587 1.00 88.50 97 GLY A O 1
ATOM 700 N N . ASN A 1 98 ? 1.609 4.105 4.046 1.00 88.94 98 ASN A N 1
ATOM 701 C CA . ASN A 1 98 ? 1.489 2.811 4.723 1.00 88.94 98 ASN A CA 1
ATOM 702 C C . ASN A 1 98 ? 2.188 2.795 6.085 1.00 88.94 98 ASN A C 1
ATOM 704 O O . ASN A 1 98 ? 1.626 2.278 7.050 1.00 88.94 98 ASN A O 1
ATOM 708 N N . ASN A 1 99 ? 3.368 3.404 6.191 1.00 90.44 99 ASN A N 1
ATOM 709 C CA . ASN A 1 99 ? 4.095 3.514 7.452 1.00 90.44 99 ASN A CA 1
ATOM 710 C C . ASN A 1 99 ? 3.321 4.340 8.492 1.00 90.44 99 ASN A C 1
ATOM 712 O O . ASN A 1 99 ? 3.268 3.944 9.657 1.00 90.44 99 ASN A O 1
ATOM 716 N N . ILE A 1 100 ? 2.669 5.435 8.084 1.00 89.00 100 ILE A N 1
ATOM 717 C CA . ILE A 1 100 ? 1.766 6.195 8.964 1.00 89.00 100 ILE A CA 1
ATOM 718 C C . ILE A 1 100 ? 0.589 5.322 9.410 1.00 89.00 100 ILE A C 1
ATOM 720 O O . ILE A 1 100 ? 0.282 5.278 10.599 1.00 89.00 100 ILE A O 1
ATOM 724 N N . GLY A 1 101 ? -0.044 4.594 8.486 1.00 87.81 101 GLY A N 1
ATOM 725 C CA . GLY A 1 101 ? -1.166 3.711 8.813 1.00 87.81 101 GLY A CA 1
ATOM 726 C C . GLY A 1 101 ? -0.797 2.652 9.857 1.00 87.81 101 GLY A C 1
ATOM 727 O O . GLY A 1 101 ? -1.518 2.468 10.835 1.0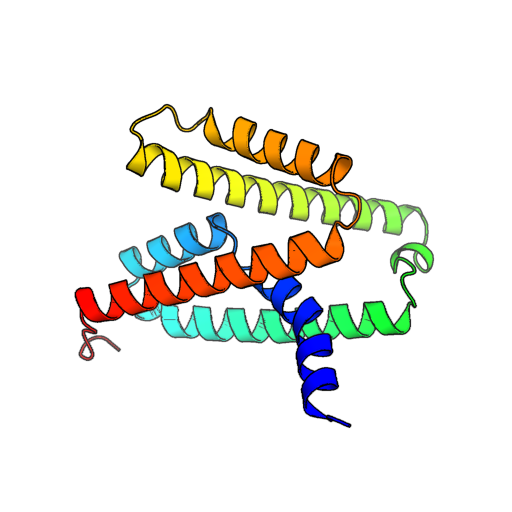0 87.81 101 GLY A O 1
ATOM 728 N N . VAL A 1 102 ? 0.364 2.008 9.699 1.00 88.38 102 VAL A N 1
ATOM 729 C CA . VAL A 1 102 ? 0.892 1.038 10.675 1.00 88.38 102 VAL A CA 1
ATOM 730 C C . VAL A 1 102 ? 1.206 1.707 12.011 1.00 88.38 102 VAL A C 1
ATOM 732 O O . VAL A 1 102 ? 0.849 1.177 13.060 1.00 88.38 102 VAL A O 1
ATOM 735 N N . SER A 1 103 ? 1.844 2.878 11.984 1.00 88.81 103 SER A N 1
ATOM 736 C CA . SER A 1 103 ? 2.162 3.651 13.184 1.00 88.81 103 SER A CA 1
ATOM 737 C C . SER A 1 103 ? 0.911 3.942 14.011 1.00 88.81 103 SER A C 1
ATOM 739 O O . SER A 1 103 ? 0.882 3.619 15.199 1.00 88.81 103 SER A O 1
ATOM 741 N N . VAL A 1 104 ? -0.146 4.468 13.387 1.00 87.69 104 VAL A N 1
ATOM 742 C CA . VAL A 1 104 ? -1.422 4.758 14.058 1.00 87.69 104 VAL A CA 1
ATOM 743 C C . VAL A 1 104 ? -2.070 3.473 14.574 1.00 87.69 104 VAL A C 1
ATOM 745 O O . VAL A 1 104 ? -2.458 3.416 15.739 1.00 87.69 104 VAL A O 1
ATOM 748 N N . ALA A 1 105 ? -2.135 2.417 13.758 1.00 86.62 105 ALA A N 1
ATOM 749 C CA . ALA A 1 105 ? -2.773 1.161 14.150 1.00 86.62 105 ALA A CA 1
ATOM 750 C C . ALA A 1 105 ? -2.096 0.514 15.370 1.00 86.62 105 ALA A C 1
ATOM 752 O O . ALA A 1 105 ? -2.771 0.137 16.326 1.00 86.62 105 ALA A O 1
ATOM 753 N N . VAL A 1 106 ? -0.763 0.412 15.373 1.00 87.38 106 VAL A N 1
ATOM 754 C CA . VAL A 1 106 ? -0.044 -0.291 16.444 1.00 87.38 106 VAL A CA 1
ATOM 755 C C . VAL A 1 106 ? 0.124 0.576 17.690 1.00 87.38 106 VAL A C 1
ATOM 757 O O . VAL A 1 106 ? 0.001 0.064 18.805 1.00 87.38 106 VAL A O 1
ATOM 760 N N . SER A 1 107 ? 0.347 1.886 17.540 1.00 87.44 107 SER A N 1
ATOM 761 C CA . SER A 1 107 ? 0.415 2.796 18.695 1.00 87.44 107 SER A CA 1
ATOM 762 C C . SER A 1 107 ? -0.912 2.859 19.452 1.00 87.44 107 SER A C 1
ATOM 764 O O . SER A 1 107 ? -0.897 2.860 20.679 1.00 87.44 107 SER A O 1
ATOM 766 N N . THR A 1 108 ? -2.050 2.792 18.752 1.00 85.94 108 THR A N 1
ATOM 767 C CA . THR A 1 108 ? -3.380 2.754 19.385 1.00 85.94 108 THR A CA 1
ATOM 768 C C . THR A 1 108 ? -3.585 1.492 20.230 1.00 85.94 108 THR A C 1
ATOM 770 O O . THR A 1 108 ? -4.223 1.552 21.275 1.00 85.94 108 THR A O 1
ATOM 773 N N . VAL A 1 109 ? -3.027 0.351 19.813 1.00 87.19 109 VAL A N 1
ATOM 774 C CA . VAL A 1 109 ? -3.178 -0.929 20.533 1.00 87.19 109 VAL A CA 1
ATOM 775 C C . VAL A 1 109 ? -2.172 -1.076 21.675 1.00 87.19 109 VAL A C 1
ATOM 777 O O . VAL A 1 109 ? -2.498 -1.622 22.724 1.00 87.19 109 VAL A O 1
ATOM 780 N N . THR A 1 110 ? -0.936 -0.622 21.473 1.00 85.69 110 THR A N 1
ATOM 781 C CA . THR A 1 110 ? 0.183 -0.897 22.392 1.00 85.69 110 THR A CA 1
ATOM 782 C C . THR A 1 110 ? 0.553 0.283 23.290 1.00 85.69 110 THR A C 1
ATOM 784 O O . THR A 1 110 ? 1.351 0.112 24.206 1.00 85.69 110 THR A O 1
ATOM 787 N N . GLY A 1 111 ? 0.029 1.485 23.025 1.00 84.06 111 GLY A N 1
ATOM 788 C CA . GLY A 1 111 ? 0.368 2.710 23.760 1.00 84.06 111 GLY A CA 1
ATOM 789 C C . GLY A 1 111 ? 1.827 3.161 23.596 1.00 84.06 111 GLY A C 1
ATOM 790 O O . GLY A 1 111 ? 2.303 4.015 24.340 1.00 84.06 111 GLY A O 1
ATOM 791 N N . THR A 1 112 ? 2.561 2.577 22.649 1.00 86.56 112 THR A N 1
ATOM 792 C CA . THR A 1 112 ? 3.988 2.847 22.428 1.00 86.56 112 THR A CA 1
ATOM 793 C C . THR A 1 112 ? 4.212 4.002 21.442 1.00 86.56 112 THR A C 1
ATOM 795 O O . THR A 1 112 ? 3.322 4.328 20.648 1.00 86.56 112 THR A O 1
ATOM 798 N N . PRO A 1 113 ? 5.409 4.626 21.435 1.00 85.25 113 PRO A N 1
ATOM 799 C CA . PRO A 1 113 ? 5.715 5.722 20.522 1.00 85.25 113 PRO A CA 1
ATOM 800 C C . PRO A 1 113 ? 5.582 5.317 19.046 1.00 85.25 113 PRO A C 1
ATOM 802 O O . PRO A 1 113 ? 6.274 4.422 18.557 1.00 85.25 113 PRO A O 1
ATOM 805 N N . GLY A 1 114 ? 4.726 6.026 18.306 1.00 80.38 114 GLY A N 1
ATOM 806 C CA . GLY A 1 114 ? 4.383 5.693 16.920 1.00 80.38 114 GLY A CA 1
ATOM 807 C C . GLY A 1 114 ? 5.546 5.734 15.919 1.00 80.38 114 GLY A C 1
ATOM 808 O O . GLY A 1 114 ? 5.419 5.170 14.836 1.00 80.38 114 GLY A O 1
ATOM 809 N N . TRP A 1 115 ? 6.685 6.346 16.249 1.00 83.88 115 TRP A N 1
ATOM 810 C CA . TRP A 1 115 ? 7.855 6.415 15.362 1.00 83.88 115 TRP A CA 1
ATOM 811 C C . TRP A 1 115 ? 8.652 5.100 15.296 1.00 83.88 115 TRP A C 1
ATOM 813 O O . TRP A 1 115 ? 9.389 4.880 14.336 1.00 83.88 115 TRP A O 1
ATOM 823 N N . ILE A 1 116 ? 8.483 4.208 16.279 1.00 87.75 116 ILE A N 1
ATOM 824 C CA . ILE A 1 116 ? 9.229 2.944 16.368 1.00 87.75 116 ILE A CA 1
ATOM 825 C C . ILE A 1 116 ? 8.721 1.941 15.323 1.00 87.75 116 ILE A C 1
ATOM 827 O O . ILE A 1 116 ? 9.504 1.286 14.634 1.00 87.75 116 ILE A O 1
ATOM 831 N N . TRP A 1 117 ? 7.401 1.841 15.159 1.00 87.00 117 TRP A N 1
ATOM 832 C CA . TRP A 1 117 ? 6.774 0.817 14.319 1.00 87.00 117 TRP A CA 1
ATOM 833 C C . TRP A 1 117 ? 7.122 0.906 12.830 1.00 87.00 117 TRP A C 1
ATOM 835 O O . TRP A 1 117 ? 7.445 -0.134 12.258 1.00 87.00 117 TRP A O 1
ATOM 845 N N . PRO A 1 118 ? 7.146 2.091 12.188 1.00 88.56 118 PRO A N 1
ATOM 846 C CA . PRO A 1 118 ? 7.622 2.219 10.814 1.00 88.56 118 PRO A CA 1
ATOM 847 C C . PRO A 1 118 ? 9.020 1.635 10.592 1.00 88.56 118 PRO A C 1
ATOM 849 O O . PRO A 1 118 ? 9.243 0.955 9.590 1.00 88.56 118 PRO A O 1
ATOM 852 N N . LEU A 1 119 ? 9.950 1.863 11.527 1.00 88.12 119 LEU A N 1
ATOM 853 C CA . LEU A 1 119 ? 11.324 1.362 11.439 1.00 88.12 119 LEU A CA 1
ATOM 854 C C . LEU A 1 119 ? 11.367 -0.160 11.584 1.00 88.12 119 LEU A C 1
ATOM 856 O O . LEU A 1 119 ? 11.998 -0.836 10.773 1.00 88.12 119 LEU A O 1
ATOM 860 N N . VAL A 1 120 ? 10.645 -0.697 12.570 1.00 89.81 120 VAL A N 1
ATOM 861 C CA . VAL A 1 120 ? 10.562 -2.143 12.818 1.00 89.81 120 VAL A CA 1
ATOM 862 C C . VAL A 1 120 ? 9.962 -2.872 11.616 1.00 89.81 120 VAL A C 1
ATOM 864 O O . VAL A 1 120 ? 10.556 -3.830 11.126 1.00 89.81 120 VAL A O 1
ATOM 867 N N . PHE A 1 121 ? 8.824 -2.406 11.095 1.00 87.31 121 PHE A N 1
ATOM 868 C CA . PHE A 1 121 ? 8.166 -3.038 9.949 1.00 87.31 121 PHE A CA 1
ATOM 869 C C . PHE A 1 121 ? 8.986 -2.915 8.663 1.00 87.31 121 PHE A C 1
ATOM 871 O O . PHE A 1 121 ? 9.101 -3.889 7.922 1.00 87.31 121 PHE A O 1
ATOM 878 N N . THR A 1 122 ? 9.610 -1.760 8.411 1.00 88.75 122 THR A N 1
ATOM 879 C CA . THR A 1 122 ? 10.488 -1.588 7.241 1.00 88.75 122 THR A CA 1
ATOM 880 C C . THR A 1 122 ? 11.702 -2.516 7.332 1.00 88.75 122 THR A C 1
ATOM 882 O O . THR A 1 122 ? 12.025 -3.201 6.362 1.00 88.75 122 THR A O 1
ATOM 885 N N . GLY A 1 123 ? 12.334 -2.607 8.507 1.00 88.88 123 GLY A N 1
ATOM 886 C CA . GLY A 1 123 ? 13.445 -3.525 8.757 1.00 88.88 123 GLY A CA 1
ATOM 887 C C . GLY A 1 123 ? 13.047 -4.990 8.580 1.00 88.88 123 GLY A C 1
ATOM 888 O O . GLY A 1 123 ? 13.732 -5.731 7.878 1.00 88.88 123 GLY A O 1
ATOM 889 N N . ALA A 1 124 ? 11.902 -5.398 9.136 1.00 88.00 124 ALA A N 1
ATOM 890 C CA . ALA A 1 124 ? 11.368 -6.748 8.974 1.00 88.00 124 ALA A CA 1
ATOM 891 C C . ALA A 1 124 ? 11.099 -7.089 7.498 1.00 88.00 124 ALA A C 1
ATOM 893 O O . ALA A 1 124 ? 11.459 -8.175 7.044 1.00 88.00 124 ALA A O 1
ATOM 894 N N . CYS A 1 125 ? 10.538 -6.150 6.729 1.00 85.00 125 CYS A N 1
ATOM 895 C CA . CYS A 1 125 ? 10.334 -6.309 5.290 1.00 85.00 125 CYS A CA 1
ATOM 896 C C . CYS A 1 125 ? 11.656 -6.451 4.522 1.00 85.00 125 CYS A C 1
ATOM 898 O O . CYS A 1 125 ? 11.744 -7.306 3.642 1.00 85.00 125 CYS A O 1
ATOM 900 N N . LEU A 1 126 ? 12.692 -5.668 4.855 1.00 86.94 126 LEU A N 1
ATOM 901 C CA . LEU A 1 126 ? 14.021 -5.816 4.246 1.00 86.94 126 LEU A CA 1
ATOM 902 C C . LEU A 1 126 ? 14.617 -7.194 4.546 1.00 86.94 126 LEU A C 1
ATOM 904 O O . LEU A 1 126 ? 15.057 -7.885 3.630 1.00 86.94 126 LEU A O 1
ATOM 908 N N . VAL A 1 127 ? 14.597 -7.619 5.812 1.00 87.00 127 VAL A N 1
ATOM 909 C CA . VAL A 1 127 ? 15.107 -8.938 6.212 1.00 87.00 127 VAL A CA 1
ATOM 910 C C . VAL A 1 127 ? 14.356 -10.043 5.478 1.00 87.00 127 VAL A C 1
ATOM 912 O O . VAL A 1 127 ? 14.982 -10.939 4.919 1.00 87.00 127 VAL A O 1
ATOM 915 N N . PHE A 1 128 ? 13.027 -9.958 5.410 1.00 84.25 128 PHE A N 1
ATOM 916 C CA . PHE A 1 128 ? 12.207 -10.915 4.673 1.00 84.25 128 PHE A CA 1
ATOM 917 C C . PHE A 1 128 ? 12.568 -10.961 3.182 1.00 84.25 128 PHE A C 1
ATOM 919 O O . PHE A 1 128 ? 12.705 -12.050 2.622 1.00 84.25 128 PHE A O 1
ATOM 926 N N . LEU A 1 129 ? 12.776 -9.801 2.551 1.00 83.12 129 LEU A N 1
ATOM 927 C CA . LEU A 1 129 ? 13.138 -9.701 1.138 1.00 83.12 129 LEU A CA 1
ATOM 928 C C . LEU A 1 129 ? 14.479 -10.383 0.833 1.00 83.12 129 LEU A C 1
ATOM 930 O O . LEU A 1 129 ? 14.582 -11.093 -0.164 1.00 83.12 129 LEU A O 1
ATOM 934 N N . PHE A 1 130 ? 15.488 -10.195 1.689 1.00 81.69 130 PHE A N 1
ATOM 935 C CA . PHE A 1 130 ? 16.822 -10.770 1.486 1.00 81.69 130 PHE A CA 1
ATOM 936 C C . PHE A 1 130 ? 16.953 -12.223 1.975 1.00 81.69 130 PHE A C 1
ATOM 938 O O . PHE A 1 130 ? 17.757 -12.976 1.429 1.00 81.69 130 PHE A O 1
ATOM 945 N N . ALA A 1 131 ? 16.173 -12.647 2.974 1.00 79.44 131 ALA A N 1
ATOM 946 C CA . ALA A 1 131 ? 16.260 -13.992 3.550 1.00 79.44 131 ALA A CA 1
ATOM 947 C C . ALA A 1 131 ? 15.396 -15.039 2.822 1.00 79.44 131 ALA A C 1
ATOM 949 O O . ALA A 1 131 ? 15.682 -16.240 2.879 1.00 79.44 131 ALA A O 1
ATOM 950 N N . ALA A 1 132 ? 14.319 -14.629 2.146 1.00 74.50 132 ALA A N 1
ATOM 951 C CA . ALA A 1 132 ? 13.385 -15.571 1.542 1.00 74.50 132 ALA A CA 1
ATOM 952 C C . ALA A 1 132 ? 13.928 -16.170 0.228 1.00 74.50 132 ALA A C 1
ATOM 954 O O . ALA A 1 132 ? 14.021 -15.506 -0.797 1.00 74.50 132 ALA A O 1
ATOM 955 N N . LYS A 1 133 ? 14.191 -17.485 0.216 1.00 70.38 133 LYS A N 1
ATOM 956 C CA . LYS A 1 133 ? 14.580 -18.231 -1.003 1.00 70.38 133 LYS A CA 1
ATOM 957 C C . LYS A 1 133 ? 13.444 -18.372 -2.031 1.00 70.38 133 LYS A C 1
ATOM 959 O O . LYS A 1 133 ? 13.709 -18.551 -3.215 1.00 70.38 133 LYS A O 1
ATOM 964 N N . GLN A 1 134 ? 12.178 -18.325 -1.595 1.00 71.81 134 GLN A N 1
ATOM 965 C CA . GLN A 1 134 ? 10.985 -18.392 -2.460 1.00 71.81 134 GLN A CA 1
ATOM 966 C C . GLN A 1 134 ? 10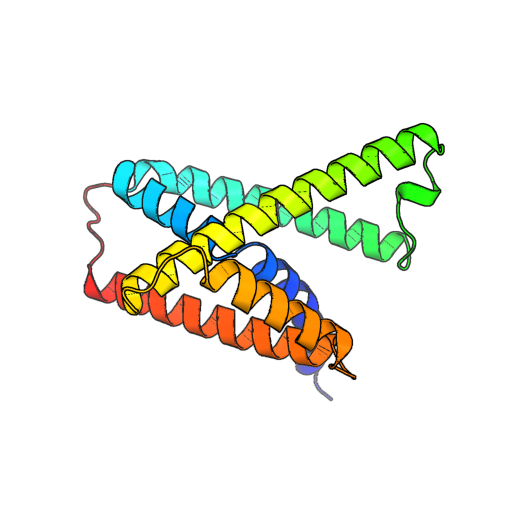.014 -17.241 -2.168 1.00 71.81 134 GLN A C 1
ATOM 968 O O . GLN A 1 134 ? 8.874 -17.459 -1.753 1.00 71.81 134 GLN A O 1
ATOM 973 N N . ILE A 1 135 ? 10.485 -16.015 -2.415 1.00 74.50 135 ILE A N 1
ATOM 974 C CA . ILE A 1 135 ? 9.785 -14.747 -2.156 1.00 74.50 135 ILE A CA 1
ATOM 975 C C . ILE A 1 135 ? 8.341 -14.785 -2.665 1.00 74.50 135 ILE A C 1
ATOM 977 O O . ILE A 1 135 ? 7.419 -14.583 -1.887 1.00 74.50 135 ILE A O 1
ATOM 981 N N . TYR A 1 136 ? 8.130 -15.129 -3.940 1.00 72.00 136 TYR A N 1
ATOM 982 C CA . TYR A 1 136 ? 6.810 -15.061 -4.578 1.00 72.00 136 TYR A CA 1
ATOM 983 C C . TYR A 1 136 ? 5.746 -15.936 -3.910 1.00 72.00 136 TYR A C 1
ATOM 985 O O . TYR A 1 136 ? 4.660 -15.449 -3.615 1.00 72.00 136 TYR A O 1
ATOM 993 N N . LYS A 1 137 ? 6.051 -17.210 -3.626 1.00 73.12 137 LYS A N 1
ATOM 994 C CA . LYS A 1 137 ? 5.077 -18.116 -2.993 1.00 73.12 137 LYS A CA 1
ATOM 995 C C . LYS A 1 137 ? 4.774 -17.713 -1.553 1.00 73.12 137 LYS A C 1
ATOM 997 O O . LYS A 1 137 ? 3.632 -17.834 -1.113 1.00 73.12 137 LYS A O 1
ATOM 1002 N N . ALA A 1 138 ? 5.795 -17.266 -0.820 1.00 77.00 138 ALA A N 1
ATOM 1003 C CA . ALA A 1 138 ? 5.625 -16.791 0.547 1.00 77.00 138 ALA A CA 1
ATOM 1004 C C . ALA A 1 138 ? 4.769 -15.516 0.579 1.00 77.00 138 ALA A C 1
ATOM 1006 O O . ALA A 1 138 ? 3.819 -15.445 1.355 1.00 77.00 138 ALA A O 1
ATOM 1007 N N . LEU A 1 139 ? 5.041 -14.562 -0.320 1.00 75.62 139 LEU A N 1
ATOM 1008 C CA . LEU A 1 139 ? 4.265 -13.332 -0.471 1.00 75.62 139 LEU A CA 1
ATOM 1009 C C . LEU A 1 139 ? 2.814 -13.613 -0.848 1.00 75.62 139 LEU A C 1
ATOM 1011 O O . LEU A 1 139 ? 1.921 -13.104 -0.185 1.00 75.62 139 LEU A O 1
ATOM 1015 N N . GLU A 1 140 ? 2.568 -14.448 -1.857 1.00 76.94 140 GLU A N 1
ATOM 1016 C CA . GLU A 1 140 ? 1.210 -14.782 -2.300 1.00 76.94 140 GLU A CA 1
ATOM 1017 C C . GLU A 1 140 ? 0.377 -15.367 -1.154 1.00 76.94 140 GLU A C 1
ATOM 1019 O O . GLU A 1 140 ? -0.735 -14.909 -0.885 1.00 76.94 140 GLU A O 1
ATOM 1024 N N . ARG A 1 141 ? 0.937 -16.340 -0.423 1.00 77.44 141 ARG A N 1
ATOM 1025 C CA . ARG A 1 141 ? 0.250 -16.972 0.708 1.00 77.44 141 ARG A CA 1
ATOM 1026 C C . ARG A 1 141 ? 0.039 -16.001 1.870 1.00 77.44 141 ARG A C 1
ATOM 1028 O O . ARG A 1 141 ? -1.040 -16.005 2.455 1.00 77.44 141 ARG A O 1
ATOM 1035 N N . MET A 1 142 ? 1.027 -15.169 2.190 1.00 79.88 142 MET A N 1
ATOM 1036 C CA . MET A 1 142 ? 0.910 -14.175 3.259 1.00 79.88 142 MET A CA 1
ATOM 1037 C C . MET A 1 142 ? -0.149 -13.118 2.927 1.00 79.88 142 MET A C 1
ATOM 1039 O O . MET A 1 142 ? -1.006 -12.828 3.757 1.00 79.88 142 MET A O 1
ATOM 1043 N N . MET A 1 143 ? -0.137 -12.592 1.700 1.00 79.75 143 MET A N 1
ATOM 1044 C CA . MET A 1 143 ? -1.117 -11.613 1.225 1.00 79.75 143 MET A CA 1
ATOM 1045 C C . MET A 1 143 ? -2.537 -12.186 1.218 1.00 79.75 143 MET A C 1
ATOM 1047 O O . MET A 1 143 ? -3.457 -11.514 1.674 1.00 79.75 143 MET A O 1
ATOM 1051 N N . MET A 1 144 ? -2.714 -13.443 0.785 1.00 77.44 144 MET A N 1
ATOM 1052 C CA . MET A 1 144 ? -3.998 -14.152 0.874 1.00 77.44 144 MET A CA 1
ATOM 1053 C C . MET A 1 144 ? -4.566 -14.149 2.292 1.00 77.44 144 MET A C 1
ATOM 1055 O O . MET A 1 144 ? -5.726 -13.796 2.494 1.00 77.44 144 MET A O 1
ATOM 1059 N N . VAL A 1 145 ? -3.742 -14.532 3.269 1.00 84.00 145 VAL A N 1
ATOM 1060 C CA . VAL A 1 145 ? -4.159 -14.609 4.673 1.00 84.00 145 VAL A CA 1
ATOM 1061 C C . VAL A 1 145 ? -4.498 -13.223 5.216 1.00 84.00 145 VAL A C 1
ATOM 1063 O O . VAL A 1 145 ? -5.547 -13.058 5.832 1.00 84.00 145 VAL A O 1
ATOM 1066 N N . LEU A 1 146 ? -3.661 -12.218 4.949 1.00 82.25 146 LEU A N 1
ATOM 1067 C CA . LEU A 1 146 ? -3.884 -10.849 5.421 1.00 82.25 146 LEU A CA 1
ATOM 1068 C C . LEU A 1 146 ? -5.188 -10.252 4.876 1.00 82.25 146 LEU A C 1
ATOM 1070 O O . LEU A 1 146 ? -5.974 -9.699 5.643 1.00 82.25 146 LEU A O 1
ATOM 1074 N N . VAL A 1 147 ? -5.453 -10.409 3.575 1.00 81.38 147 VAL A N 1
ATOM 1075 C CA . VAL A 1 147 ? -6.698 -9.927 2.958 1.00 81.38 147 VAL A CA 1
ATOM 1076 C C . VAL A 1 147 ? -7.913 -10.656 3.531 1.00 81.38 147 VAL A C 1
ATOM 1078 O O . VAL A 1 147 ? -8.917 -10.014 3.832 1.00 81.38 147 VAL A O 1
ATOM 1081 N N . ALA A 1 148 ? -7.829 -11.973 3.730 1.00 83.25 148 ALA A N 1
ATOM 1082 C CA . ALA A 1 148 ? -8.922 -12.740 4.320 1.00 83.25 148 ALA A CA 1
ATOM 1083 C C . ALA A 1 148 ? -9.247 -12.265 5.746 1.00 83.25 148 ALA A C 1
ATOM 1085 O O . ALA A 1 148 ? -10.408 -12.002 6.054 1.00 83.25 148 ALA A O 1
ATOM 1086 N N . VAL A 1 149 ? -8.227 -12.084 6.593 1.00 87.81 149 VAL A N 1
ATOM 1087 C CA . VAL A 1 149 ? -8.392 -11.564 7.962 1.00 87.81 149 VAL A CA 1
ATOM 1088 C C . VAL A 1 149 ? -9.020 -10.171 7.946 1.00 87.81 149 VAL A C 1
ATOM 1090 O O . VAL A 1 149 ? -9.943 -9.905 8.713 1.00 87.81 149 VAL A O 1
ATOM 1093 N N . MET A 1 150 ? -8.567 -9.301 7.044 1.00 84.81 150 MET A N 1
ATOM 1094 C CA . MET A 1 150 ? -9.100 -7.950 6.895 1.00 84.81 150 MET A CA 1
ATOM 1095 C C . MET A 1 150 ? -10.587 -7.956 6.518 1.00 84.81 150 MET A C 1
ATOM 1097 O O . MET A 1 150 ? -11.374 -7.258 7.152 1.00 84.81 150 MET A O 1
ATOM 1101 N N . ILE A 1 151 ? -10.991 -8.762 5.531 1.00 85.38 151 ILE A N 1
ATOM 1102 C CA . ILE A 1 151 ? -12.401 -8.888 5.134 1.00 85.38 151 ILE A CA 1
ATOM 1103 C C . ILE A 1 151 ? -13.241 -9.379 6.316 1.00 85.38 151 ILE A C 1
ATOM 1105 O O . ILE A 1 151 ? -14.270 -8.779 6.617 1.00 85.38 151 ILE A O 1
ATOM 1109 N N . CYS A 1 152 ? -12.786 -10.417 7.022 1.00 89.38 152 CYS A N 1
ATOM 1110 C CA . CYS A 1 152 ? -13.482 -10.928 8.202 1.00 89.38 152 CYS A CA 1
ATOM 1111 C C . CYS A 1 152 ? -13.654 -9.847 9.280 1.00 89.38 152 CYS A C 1
ATOM 1113 O O . CYS A 1 152 ? -14.742 -9.713 9.834 1.00 89.38 152 CYS A O 1
ATOM 1115 N N . ALA A 1 153 ? -12.615 -9.050 9.544 1.00 88.19 153 ALA A N 1
ATOM 1116 C CA . ALA A 1 153 ? -12.668 -7.968 10.523 1.00 88.19 153 ALA A CA 1
ATOM 1117 C C . ALA A 1 153 ? -13.665 -6.867 10.123 1.00 88.19 153 ALA A C 1
ATOM 1119 O O . ALA A 1 153 ? -14.469 -6.441 10.950 1.00 88.19 153 ALA A O 1
ATOM 1120 N N . PHE A 1 154 ? -13.666 -6.437 8.856 1.00 85.69 154 PHE A N 1
ATOM 1121 C CA . PHE A 1 154 ? -14.617 -5.433 8.369 1.00 85.69 154 PHE A CA 1
ATOM 1122 C C . PHE A 1 154 ? -16.060 -5.926 8.392 1.00 85.69 154 PHE A C 1
ATOM 1124 O O . PHE A 1 154 ? -16.950 -5.183 8.795 1.00 85.69 154 PHE A O 1
ATOM 1131 N N . VAL A 1 155 ? -16.292 -7.176 7.992 1.00 88.25 155 VAL A N 1
ATOM 1132 C CA . VAL A 1 155 ? -17.624 -7.787 8.011 1.00 88.25 155 VAL A CA 1
ATOM 1133 C C . VAL A 1 155 ? -18.130 -7.929 9.446 1.00 88.25 155 VAL A C 1
ATOM 1135 O O . VAL A 1 155 ? -19.264 -7.553 9.728 1.00 88.25 155 VAL A O 1
ATOM 1138 N N . ALA A 1 156 ? -17.289 -8.398 10.371 1.00 89.44 156 ALA A N 1
ATOM 1139 C CA . ALA A 1 156 ? -17.640 -8.468 11.787 1.00 89.44 156 ALA A CA 1
ATOM 1140 C C . ALA A 1 156 ? -17.981 -7.082 12.355 1.00 89.44 156 ALA A C 1
ATOM 1142 O O . ALA A 1 156 ? -18.986 -6.935 13.047 1.00 89.44 156 ALA A O 1
ATOM 1143 N N . ASN A 1 157 ? -17.192 -6.059 12.011 1.00 87.38 157 ASN A N 1
ATOM 1144 C CA . ASN A 1 157 ? -17.453 -4.686 12.431 1.00 87.38 157 ASN A CA 1
ATOM 1145 C C . ASN A 1 157 ? -18.788 -4.165 11.874 1.00 87.38 157 ASN A C 1
ATOM 1147 O O . ASN A 1 157 ? -19.573 -3.594 12.620 1.00 87.38 157 ASN A O 1
ATOM 1151 N N . LEU A 1 158 ? -19.088 -4.433 10.598 1.00 86.06 158 LEU A N 1
ATOM 1152 C CA . LEU A 1 158 ? -20.348 -4.046 9.956 1.00 86.06 158 LEU A CA 1
ATOM 1153 C C . LEU A 1 158 ? -21.574 -4.660 10.649 1.00 86.06 158 LEU A C 1
ATOM 1155 O O . LEU A 1 158 ? -22.582 -3.982 10.843 1.00 86.06 158 LEU A O 1
ATOM 1159 N N . PHE A 1 159 ? -21.491 -5.937 11.031 1.00 87.44 159 PHE A N 1
ATOM 1160 C CA . PHE A 1 159 ? -22.565 -6.597 11.773 1.00 87.44 159 PHE A CA 1
ATOM 1161 C C . PHE A 1 159 ? -22.713 -6.056 13.197 1.00 87.44 159 PHE A C 1
ATOM 1163 O O . PHE A 1 159 ? -23.831 -5.991 13.700 1.00 87.44 159 PHE A O 1
ATOM 1170 N N . TRP A 1 160 ? -21.610 -5.662 13.837 1.00 88.81 160 TRP A N 1
ATOM 1171 C CA . TRP A 1 160 ? -21.629 -5.123 15.196 1.00 88.81 160 TRP A CA 1
ATOM 1172 C C . TRP A 1 160 ? -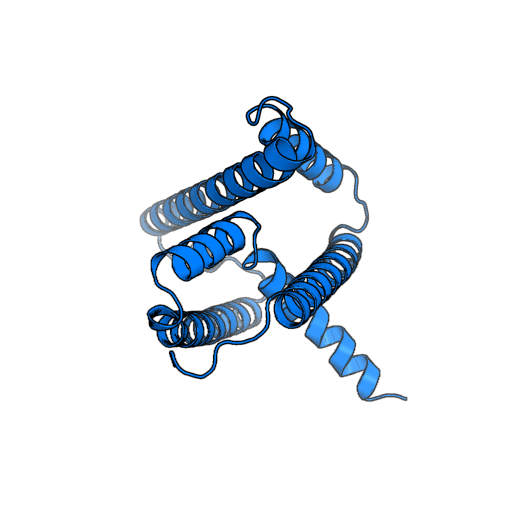22.196 -3.703 15.258 1.00 88.81 160 TRP A C 1
ATOM 1174 O O . TRP A 1 160 ? -22.969 -3.385 16.158 1.00 88.81 160 TRP A O 1
ATOM 1184 N N . THR A 1 161 ? -21.808 -2.833 14.324 1.00 83.88 161 THR A N 1
ATOM 1185 C CA . THR A 1 161 ? -22.248 -1.431 14.309 1.00 83.88 161 THR A CA 1
ATOM 1186 C C . THR A 1 161 ? -23.659 -1.259 13.752 1.00 83.88 161 THR A C 1
ATOM 1188 O O . THR A 1 161 ? -24.347 -0.315 14.136 1.00 83.88 161 THR A O 1
ATOM 1191 N N . GLY A 1 162 ? -24.107 -2.181 12.893 1.00 74.75 162 GLY A N 1
ATOM 1192 C CA . GLY A 1 162 ? -25.385 -2.091 12.195 1.00 74.75 162 GLY A CA 1
ATOM 1193 C C . GLY A 1 162 ? -25.359 -1.055 11.064 1.00 74.75 162 GLY A C 1
ATOM 1194 O O . GLY A 1 162 ? -24.702 -0.018 11.143 1.00 74.75 162 GLY A O 1
ATOM 1195 N N . VAL A 1 163 ? -26.085 -1.326 9.975 1.00 74.12 163 VAL A N 1
ATOM 1196 C CA . VAL A 1 163 ? -26.187 -0.395 8.839 1.00 74.12 163 VAL A CA 1
ATOM 1197 C C . VAL A 1 163 ? -27.383 0.528 9.040 1.00 74.12 163 VAL A C 1
ATOM 1199 O O . VAL A 1 163 ? -28.533 0.092 9.002 1.00 74.12 163 VAL A O 1
ATOM 1202 N N . SER A 1 164 ? -27.122 1.823 9.204 1.00 67.44 164 SER A N 1
ATOM 1203 C CA . SER A 1 164 ? -28.159 2.856 9.185 1.00 67.44 164 SER A CA 1
ATOM 1204 C C . SER A 1 164 ? -28.579 3.174 7.743 1.00 67.44 164 SER A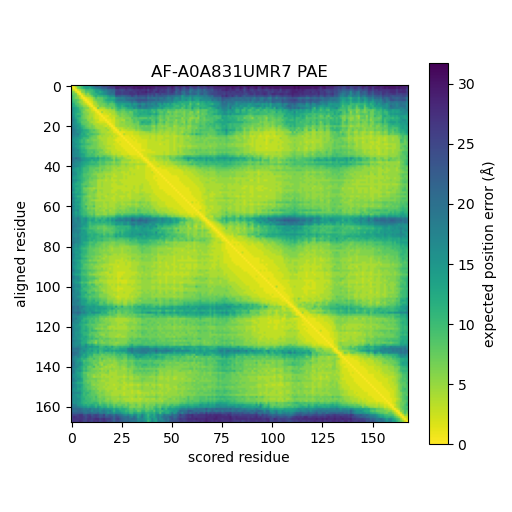 C 1
ATOM 1206 O O . SER A 1 164 ? -28.124 4.133 7.128 1.00 67.44 164 SER A O 1
ATOM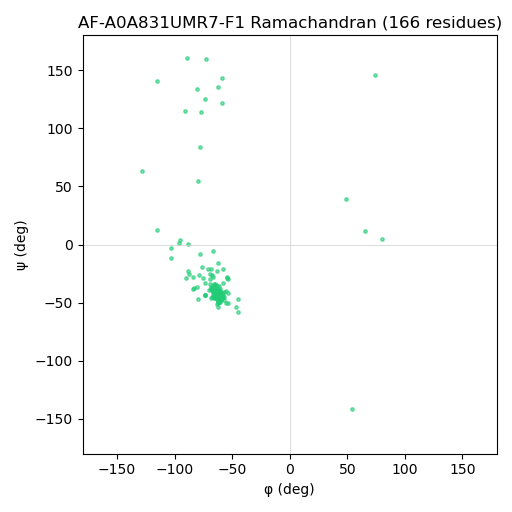 1208 N N . VAL A 1 165 ? -29.495 2.361 7.209 1.00 62.38 165 VAL A N 1
ATOM 1209 C CA . VAL A 1 165 ? -30.105 2.516 5.872 1.00 62.38 165 VAL A CA 1
ATOM 1210 C C . VAL A 1 165 ? -30.772 3.889 5.599 1.00 62.38 165 VAL A C 1
ATOM 1212 O O . VAL A 1 165 ? -30.760 4.294 4.441 1.00 62.38 165 VAL A O 1
ATOM 1215 N N . PRO A 1 166 ? -31.303 4.666 6.576 1.00 55.59 166 PRO A N 1
ATOM 1216 C CA . PRO A 1 166 ? -31.993 5.934 6.280 1.00 55.59 166 PRO A CA 1
ATOM 1217 C C . PRO A 1 166 ? -31.118 7.069 5.719 1.00 55.59 166 PRO A C 1
ATOM 1219 O O . PRO A 1 166 ? -31.646 8.138 5.431 1.00 55.59 166 PRO A O 1
ATOM 1222 N N . ALA A 1 167 ? -29.798 6.883 5.636 1.00 52.94 167 ALA A N 1
ATOM 1223 C CA . ALA A 1 167 ? -28.837 7.919 5.253 1.00 52.94 167 ALA A CA 1
ATOM 1224 C C . ALA A 1 167 ? -28.104 7.637 3.922 1.00 52.94 167 ALA A C 1
ATOM 1226 O O . ALA A 1 167 ? -27.099 8.296 3.643 1.00 52.94 167 ALA A O 1
ATOM 1227 N N . ILE A 1 168 ? -28.580 6.660 3.136 1.00 50.47 168 ILE A N 1
ATOM 1228 C CA . ILE A 1 168 ? -28.108 6.362 1.769 1.00 50.47 168 ILE A CA 1
ATOM 1229 C C . ILE A 1 168 ? -28.959 7.121 0.751 1.00 50.47 168 ILE A C 1
ATOM 1231 O O . ILE A 1 168 ? -30.202 7.069 0.880 1.00 50.47 168 ILE A O 1
#

Foldseek 3Di:
DDPVVVVVVVCLVVLLLVLLVPALLVVVVVVVCCVVVPCVCVVVVVVVVVVSVVVVVVVVVVCVVCVNDDPLVVPPPVVSVVVVVVVVVVVVVSLVSNLQSQLVVVCVVPVDHSVVRSVVVVVVVVCLVVVDPCNSVVSSVVSVVVVVVVVVVVVVVCVVVDDPVVPD

Sequence (168 aa):
MSRGASIARRIGPGLITASVVLGPGSIVSASRAGAEGGYRLLWLMVFAAFLMAVYTSMGARLGCALNGVTPLRHVPRPLGIVVGLSAFFVCAGFQFGNNIGVSVAVSTVTGTPGWIWPLVFTGACLVFLFAAKQIYKALERMMMVLVAVMICAFVANLFWTGVSVPAI